Protein AF-A0A7K4FS67-F1 (afdb_monomer_lite)

Secondary structure (DSSP, 8-state):
--HHHHHHHHHHHHHHHHHHHHHHHHHHHHHHHHHHTHHHHHHHHHHH--SEEEEEEEEEEEETTEEEEEEEEEEEEPPTTS-HHHHHHHHHHHHHHHHHHHHHHHTTSTTGGG-

Sequence (115 aa):
MDLQQFLRYIELRMDAIASTYFGLVLNRAKVNYINDNWSSLVRSLEKSKEISIEVEIDLNFFTPDGEVKGKYTTEIAIKENLPPEEGLSDYVARLEKLIELHKKFLRRTQYSKFI

Structure (mmCIF, N/CA/C/O backbone):
data_AF-A0A7K4FS67-F1
#
_entry.id   AF-A0A7K4FS67-F1
#
loop_
_atom_site.group_PDB
_atom_site.id
_atom_site.type_symbol
_atom_site.label_atom_id
_atom_site.label_alt_id
_atom_site.label_comp_id
_atom_site.label_asym_id
_atom_site.label_entity_id
_atom_site.label_seq_id
_atom_site.pdbx_PDB_ins_code
_atom_site.Cartn_x
_atom_site.Cartn_y
_atom_site.Cartn_z
_atom_site.occupancy
_atom_site.B_iso_or_equiv
_atom_site.auth_seq_id
_atom_site.auth_comp_id
_atom_site.auth_asym_id
_atom_site.auth_atom_id
_atom_site.pdbx_PDB_model_num
ATOM 1 N N . MET A 1 1 ? 20.509 -24.859 -21.057 1.00 51.34 1 MET A N 1
ATOM 2 C CA . MET A 1 1 ? 19.177 -24.225 -21.055 1.00 51.34 1 MET A CA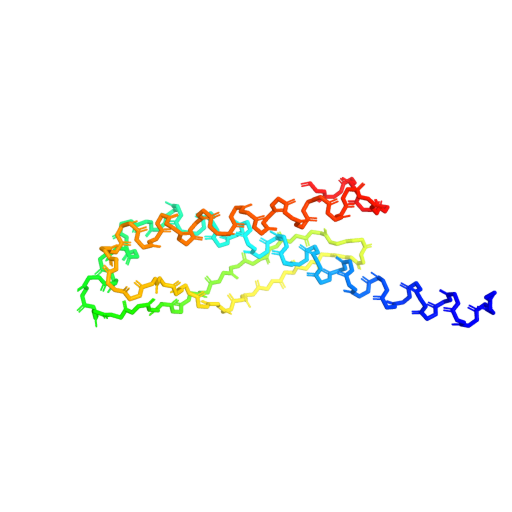 1
ATOM 3 C C . MET A 1 1 ? 18.898 -23.812 -22.483 1.00 51.34 1 MET A C 1
ATOM 5 O O . MET A 1 1 ? 19.729 -23.119 -23.055 1.00 51.34 1 MET A O 1
ATOM 9 N N . ASP A 1 2 ? 17.823 -24.331 -23.067 1.00 51.88 2 ASP A N 1
ATOM 10 C CA . ASP A 1 2 ? 17.395 -24.002 -24.433 1.00 51.88 2 ASP A CA 1
ATOM 11 C C . ASP A 1 2 ? 16.972 -22.522 -24.524 1.00 51.88 2 ASP A C 1
ATOM 13 O O . ASP A 1 2 ? 16.516 -21.949 -23.534 1.00 51.88 2 ASP A O 1
ATOM 17 N N . LEU A 1 3 ? 17.133 -21.898 -25.693 1.00 39.09 3 LEU A N 1
ATOM 18 C CA . LEU A 1 3 ? 16.766 -20.509 -25.958 1.00 39.09 3 LEU A CA 1
ATOM 19 C C . LEU A 1 3 ? 15.293 -20.252 -25.622 1.00 39.09 3 LEU A C 1
ATOM 21 O O . LEU A 1 3 ? 15.000 -19.234 -25.009 1.00 39.09 3 LEU A O 1
ATOM 25 N N . GLN A 1 4 ? 14.374 -21.180 -25.915 1.00 36.66 4 GLN A N 1
ATOM 26 C CA . GLN A 1 4 ? 12.970 -21.017 -25.516 1.00 36.66 4 GLN A CA 1
ATOM 27 C C . GLN A 1 4 ? 12.770 -21.094 -24.001 1.00 36.66 4 GLN A C 1
ATOM 29 O O . GLN A 1 4 ? 11.951 -20.357 -23.461 1.00 36.66 4 GLN A O 1
ATOM 34 N N . GLN A 1 5 ? 13.528 -21.934 -23.290 1.00 40.19 5 GLN A N 1
ATOM 35 C CA . GLN A 1 5 ? 13.489 -21.989 -21.824 1.00 40.19 5 GLN A CA 1
ATOM 36 C C . GLN A 1 5 ? 14.110 -20.742 -21.190 1.00 40.19 5 GLN A C 1
ATOM 38 O O . GLN A 1 5 ? 13.599 -20.259 -20.187 1.00 40.19 5 GLN A O 1
ATOM 43 N N . PHE A 1 6 ? 15.176 -20.198 -21.782 1.00 38.53 6 PHE A N 1
ATOM 44 C CA . PHE A 1 6 ? 15.787 -18.939 -21.366 1.00 38.53 6 PHE A CA 1
ATOM 45 C C . PHE A 1 6 ? 14.859 -17.753 -21.623 1.00 38.53 6 PHE A C 1
ATOM 47 O O . PHE A 1 6 ? 14.681 -16.931 -20.732 1.00 38.53 6 PHE A O 1
ATOM 54 N N . LEU A 1 7 ? 14.223 -17.697 -22.796 1.00 37.53 7 LEU A N 1
ATOM 55 C CA . LEU A 1 7 ? 13.249 -16.666 -23.144 1.00 37.53 7 LEU A CA 1
ATOM 56 C C . LEU A 1 7 ? 12.007 -16.756 -22.254 1.00 37.53 7 LEU A C 1
ATOM 58 O O . LEU A 1 7 ? 11.652 -15.744 -21.674 1.00 37.53 7 LEU A O 1
ATOM 62 N N . ARG A 1 8 ? 11.437 -17.946 -22.001 1.00 41.31 8 ARG A N 1
ATOM 63 C CA . ARG A 1 8 ? 10.361 -18.126 -21.001 1.00 41.31 8 ARG A CA 1
ATOM 64 C C . ARG A 1 8 ? 10.791 -17.731 -19.595 1.00 41.31 8 ARG A C 1
ATOM 66 O O . ARG A 1 8 ? 10.015 -17.149 -18.849 1.00 41.31 8 ARG A O 1
ATOM 73 N N . TYR A 1 9 ? 12.018 -18.066 -19.208 1.00 42.38 9 TYR A N 1
ATOM 74 C CA . TYR A 1 9 ? 12.573 -17.697 -17.909 1.00 42.38 9 TYR A CA 1
ATOM 75 C C . TYR A 1 9 ? 12.821 -16.185 -17.789 1.00 42.38 9 TYR A C 1
ATOM 77 O O . TYR A 1 9 ? 12.736 -15.640 -16.691 1.00 42.38 9 TYR A O 1
ATOM 85 N N . ILE A 1 10 ? 13.102 -15.497 -18.899 1.00 41.25 10 ILE A N 1
ATOM 86 C CA . ILE A 1 10 ? 13.154 -14.034 -18.973 1.00 41.25 10 ILE A CA 1
ATOM 87 C C . ILE A 1 10 ? 11.744 -13.441 -18.951 1.00 41.25 10 ILE A C 1
ATOM 89 O O . ILE A 1 10 ? 11.517 -12.532 -18.170 1.00 41.25 10 ILE A O 1
ATOM 93 N N . GLU A 1 11 ? 10.798 -13.964 -19.727 1.00 44.88 11 GLU A N 1
ATOM 94 C CA . GLU A 1 11 ? 9.410 -13.488 -19.837 1.00 44.88 11 GLU A CA 1
ATOM 95 C C . GLU A 1 11 ? 8.682 -13.583 -18.484 1.00 44.88 11 GLU A C 1
ATOM 97 O O . GLU A 1 11 ? 8.189 -12.582 -17.969 1.00 44.88 11 GLU A O 1
ATOM 102 N N . LEU A 1 12 ? 8.802 -14.728 -17.799 1.00 49.72 12 LEU A N 1
ATOM 103 C C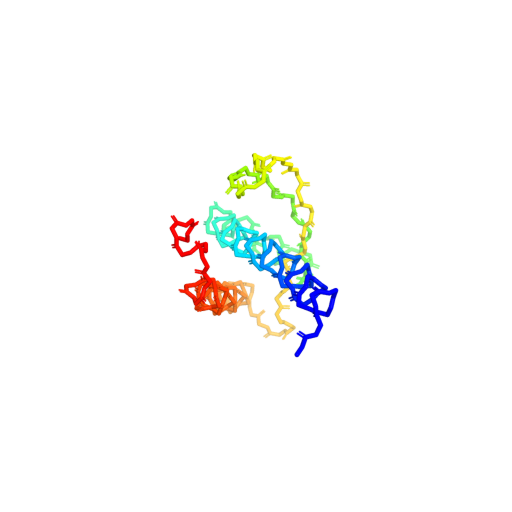A . LEU A 1 12 ? 8.322 -14.917 -16.422 1.00 49.72 12 LEU A CA 1
ATOM 104 C C . LEU A 1 12 ? 9.010 -13.983 -15.411 1.00 49.72 12 LEU A C 1
ATOM 106 O O . LEU A 1 12 ? 8.436 -13.663 -14.370 1.00 49.72 12 LEU A O 1
ATOM 110 N N . ARG A 1 13 ? 10.249 -13.547 -15.683 1.00 56.53 13 ARG A N 1
ATOM 111 C CA . ARG A 1 13 ? 10.948 -12.564 -14.846 1.00 56.53 13 ARG A CA 1
ATOM 112 C C . ARG A 1 13 ? 10.571 -11.128 -15.179 1.00 56.53 13 ARG A C 1
ATOM 114 O O . ARG A 1 13 ? 10.533 -10.330 -14.252 1.00 56.53 13 ARG A O 1
ATOM 121 N N . MET A 1 14 ? 10.286 -10.790 -16.433 1.00 54.28 14 MET A N 1
ATOM 122 C CA . MET A 1 14 ? 9.842 -9.452 -16.822 1.00 54.28 14 MET A CA 1
ATOM 123 C C . MET A 1 14 ? 8.477 -9.142 -16.210 1.00 54.28 14 MET A C 1
ATOM 125 O O . MET A 1 14 ? 8.355 -8.113 -15.550 1.00 54.28 14 MET A O 1
ATOM 129 N N . ASP A 1 15 ? 7.525 -10.076 -16.266 1.00 59.69 15 ASP A N 1
ATOM 130 C CA . ASP A 1 15 ? 6.220 -9.917 -15.609 1.00 59.69 15 ASP A CA 1
ATOM 131 C C . ASP A 1 15 ? 6.360 -9.799 -14.087 1.00 59.69 15 ASP A C 1
ATOM 133 O O . ASP A 1 15 ? 5.737 -8.942 -13.457 1.00 59.69 15 ASP A O 1
ATOM 137 N N . ALA A 1 16 ? 7.237 -10.605 -13.477 1.00 67.06 16 ALA A N 1
ATOM 138 C CA . ALA A 1 16 ? 7.524 -10.518 -12.046 1.00 67.06 16 ALA A CA 1
ATOM 139 C C . ALA A 1 16 ? 8.180 -9.182 -11.664 1.00 67.06 16 ALA A C 1
ATOM 141 O O . ALA A 1 16 ? 7.910 -8.642 -10.590 1.00 67.06 16 ALA A O 1
ATOM 142 N N . ILE A 1 17 ? 9.027 -8.624 -12.528 1.00 68.56 17 ILE A N 1
ATOM 143 C CA . ILE A 1 17 ? 9.684 -7.336 -12.315 1.00 68.56 17 ILE A CA 1
ATOM 144 C C . ILE A 1 17 ? 8.699 -6.179 -12.482 1.00 68.56 17 ILE A C 1
ATOM 146 O O . ILE A 1 17 ? 8.652 -5.320 -11.603 1.00 68.56 17 ILE A O 1
ATOM 150 N N . ALA A 1 18 ? 7.898 -6.168 -13.549 1.00 67.50 18 ALA A N 1
ATOM 151 C CA . ALA A 1 18 ? 6.868 -5.160 -13.780 1.00 67.50 18 ALA A CA 1
ATOM 152 C C . ALA A 1 18 ? 5.837 -5.170 -12.643 1.00 67.50 18 ALA A C 1
ATOM 154 O O . ALA A 1 18 ? 5.543 -4.125 -12.066 1.00 67.50 18 ALA A O 1
ATOM 155 N N . SER A 1 19 ? 5.399 -6.359 -12.217 1.00 71.25 19 SER A N 1
ATOM 156 C CA . SER A 1 19 ? 4.522 -6.539 -11.052 1.00 71.25 19 SER A CA 1
ATOM 157 C C . SER A 1 19 ? 5.175 -6.055 -9.755 1.00 71.25 19 SER A C 1
ATOM 159 O O . SER A 1 19 ? 4.525 -5.430 -8.919 1.00 71.25 19 SER A O 1
ATOM 161 N N . THR A 1 20 ? 6.479 -6.294 -9.580 1.00 78.31 20 THR A N 1
ATOM 162 C CA . THR A 1 20 ? 7.225 -5.810 -8.409 1.00 78.31 20 THR A CA 1
ATOM 163 C C . THR A 1 20 ? 7.363 -4.289 -8.411 1.00 78.31 20 THR A C 1
ATOM 165 O O . THR A 1 20 ? 7.254 -3.661 -7.359 1.00 78.31 20 THR A O 1
ATOM 168 N N . TYR A 1 21 ? 7.597 -3.685 -9.574 1.00 81.31 21 TYR A N 1
ATOM 169 C CA . TYR A 1 21 ? 7.691 -2.237 -9.720 1.00 81.31 21 TYR A CA 1
ATOM 170 C C . TYR A 1 21 ? 6.336 -1.562 -9.505 1.00 81.31 21 TYR A C 1
ATOM 172 O O . TYR A 1 21 ? 6.243 -0.606 -8.738 1.00 81.31 21 TYR A O 1
ATOM 180 N N . PHE A 1 22 ? 5.271 -2.125 -10.075 1.00 81.75 22 PHE A N 1
ATOM 181 C CA . PHE A 1 22 ? 3.900 -1.716 -9.796 1.00 81.75 22 PHE A CA 1
ATOM 182 C C . PHE A 1 22 ? 3.593 -1.789 -8.293 1.00 81.75 22 PHE A C 1
ATOM 184 O O . PHE A 1 22 ? 3.139 -0.810 -7.706 1.00 81.75 22 PHE A O 1
ATOM 191 N N . GLY A 1 23 ? 3.928 -2.909 -7.641 1.00 82.31 23 GLY A N 1
ATOM 192 C CA . GLY A 1 23 ? 3.778 -3.077 -6.194 1.00 82.31 23 GLY A CA 1
ATOM 193 C C . GLY A 1 23 ? 4.561 -2.038 -5.385 1.00 82.31 23 GLY A C 1
ATOM 194 O O . GLY A 1 23 ? 4.034 -1.480 -4.424 1.00 82.31 23 GLY A O 1
ATOM 195 N N . LEU A 1 24 ? 5.792 -1.709 -5.793 1.00 88.06 24 LEU A N 1
ATOM 196 C CA . LEU A 1 24 ? 6.584 -0.639 -5.180 1.00 88.06 24 LEU A CA 1
ATOM 197 C C . LEU A 1 24 ? 5.871 0.715 -5.267 1.00 88.06 24 LEU A C 1
ATOM 199 O O . LEU A 1 24 ? 5.763 1.412 -4.255 1.00 88.06 24 LEU A O 1
ATOM 203 N N . VAL A 1 25 ? 5.415 1.096 -6.461 1.00 88.62 25 VAL A N 1
ATOM 204 C CA . VAL A 1 25 ? 4.784 2.400 -6.692 1.00 88.62 25 VAL A CA 1
ATOM 205 C C . VAL A 1 25 ? 3.440 2.491 -5.974 1.00 88.62 25 VAL A C 1
ATOM 207 O O . VAL A 1 25 ? 3.199 3.474 -5.277 1.00 88.62 25 VAL A O 1
ATOM 210 N N . LEU A 1 26 ? 2.614 1.445 -6.045 1.00 88.50 26 LEU A N 1
ATOM 211 C CA . LEU A 1 26 ? 1.342 1.381 -5.330 1.00 88.50 26 LEU A CA 1
ATOM 212 C C . LEU A 1 26 ? 1.545 1.500 -3.814 1.00 88.50 26 LEU A C 1
ATOM 214 O O . LEU A 1 26 ? 0.852 2.274 -3.162 1.00 88.50 26 LEU A O 1
ATOM 218 N N . ASN A 1 27 ? 2.515 0.782 -3.240 1.00 90.62 27 ASN A N 1
ATOM 219 C CA . ASN A 1 27 ? 2.774 0.854 -1.802 1.00 90.62 27 ASN A CA 1
ATOM 220 C C . ASN A 1 27 ? 3.315 2.229 -1.377 1.00 90.62 27 ASN A C 1
ATOM 222 O O . ASN A 1 27 ? 2.903 2.738 -0.338 1.00 90.62 27 ASN A O 1
ATOM 226 N N . ARG A 1 28 ? 4.177 2.870 -2.184 1.00 92.69 28 ARG A N 1
ATOM 227 C CA . ARG A 1 28 ? 4.605 4.265 -1.953 1.00 92.69 28 ARG A CA 1
ATOM 228 C C . ARG A 1 28 ? 3.413 5.222 -1.972 1.00 92.69 28 ARG A C 1
ATOM 230 O O . ARG A 1 28 ? 3.281 6.050 -1.077 1.00 92.69 28 ARG A O 1
ATOM 237 N N . ALA A 1 29 ? 2.536 5.079 -2.960 1.00 91.62 29 ALA A N 1
ATOM 238 C CA . ALA A 1 29 ? 1.351 5.914 -3.086 1.00 91.62 29 ALA A CA 1
ATOM 239 C C . ALA A 1 29 ? 0.377 5.711 -1.914 1.00 91.62 29 ALA A C 1
ATOM 241 O O . ALA A 1 29 ? -0.139 6.691 -1.391 1.00 91.62 29 ALA A O 1
ATOM 242 N N . LYS A 1 30 ? 0.202 4.473 -1.427 1.00 91.88 30 LYS A N 1
ATOM 243 C CA . LYS A 1 30 ? -0.558 4.184 -0.198 1.00 91.88 30 LYS A CA 1
ATOM 244 C C . LYS A 1 30 ? 0.014 4.902 1.020 1.00 91.88 30 LYS A C 1
ATOM 246 O O . LYS A 1 30 ? -0.745 5.515 1.759 1.00 91.88 30 LYS A O 1
ATOM 251 N N . VAL A 1 31 ? 1.331 4.831 1.232 1.00 94.56 31 VAL A N 1
ATOM 252 C CA . VAL A 1 31 ? 1.985 5.512 2.364 1.00 94.56 31 VAL A CA 1
ATOM 253 C C . VAL A 1 31 ? 1.762 7.020 2.281 1.00 94.56 31 VAL A C 1
ATOM 255 O O . VAL A 1 31 ? 1.324 7.618 3.258 1.00 94.56 31 VAL A O 1
ATOM 258 N N . ASN A 1 32 ? 1.990 7.619 1.110 1.00 94.19 32 ASN A N 1
ATOM 259 C CA . ASN A 1 32 ? 1.765 9.050 0.904 1.00 94.19 32 ASN A CA 1
ATOM 260 C C . ASN A 1 32 ? 0.303 9.424 1.164 1.00 94.19 32 ASN A C 1
ATOM 262 O O . ASN A 1 32 ? 0.037 10.313 1.962 1.00 94.19 32 ASN A O 1
ATOM 266 N N . TYR A 1 33 ? -0.642 8.680 0.582 1.00 93.88 33 TYR A N 1
ATOM 267 C CA . TYR A 1 33 ? -2.069 8.905 0.789 1.00 93.88 33 TYR A CA 1
ATOM 268 C C . TYR A 1 33 ? -2.451 8.848 2.272 1.00 93.88 33 TYR A C 1
ATOM 270 O O . TYR A 1 33 ? -3.190 9.709 2.746 1.00 93.88 33 TYR A O 1
ATOM 278 N N . ILE A 1 34 ? -1.951 7.856 3.017 1.00 94.00 34 ILE A N 1
ATOM 279 C CA . ILE A 1 34 ? -2.228 7.724 4.452 1.00 94.00 34 ILE A CA 1
ATOM 280 C C . ILE A 1 34 ? -1.665 8.911 5.227 1.00 94.00 34 ILE A C 1
ATOM 282 O O . ILE A 1 34 ? -2.365 9.465 6.069 1.00 94.00 34 ILE A O 1
ATOM 286 N N . ASN A 1 35 ? -0.432 9.318 4.931 1.00 94.62 35 ASN A N 1
ATOM 287 C CA . ASN A 1 35 ? 0.206 10.448 5.600 1.00 94.62 35 ASN A CA 1
ATOM 288 C C . ASN A 1 35 ? -0.532 11.765 5.313 1.00 94.62 35 ASN A C 1
ATOM 290 O O . ASN A 1 35 ? -0.773 12.542 6.235 1.00 94.62 35 ASN A O 1
ATOM 294 N N . ASP A 1 36 ? -0.962 11.979 4.068 1.00 95.62 36 ASP A N 1
ATOM 295 C CA . ASP A 1 36 ? -1.682 13.184 3.645 1.00 95.62 36 ASP A CA 1
ATOM 296 C C . ASP A 1 36 ? -3.109 13.244 4.219 1.00 95.62 36 ASP A C 1
ATOM 298 O O . ASP A 1 36 ? -3.648 14.324 4.464 1.00 95.62 36 ASP A O 1
ATOM 302 N N . ASN A 1 37 ? -3.727 12.084 4.468 1.00 94.62 37 ASN A N 1
ATOM 303 C CA . ASN A 1 37 ? -5.120 11.967 4.911 1.00 94.62 37 ASN A CA 1
ATOM 304 C C . ASN A 1 37 ? -5.268 11.424 6.341 1.00 94.62 37 ASN A C 1
ATOM 306 O O . ASN A 1 37 ? -6.366 11.008 6.723 1.00 94.62 37 ASN A O 1
ATOM 310 N N . TRP A 1 38 ? -4.196 11.448 7.141 1.00 94.06 38 TRP A N 1
ATOM 311 C CA . TRP A 1 38 ? -4.102 10.759 8.434 1.00 94.06 38 TRP A CA 1
ATOM 312 C C . TRP A 1 38 ? -5.320 10.995 9.332 1.00 94.06 38 TRP A C 1
ATOM 314 O O . TRP A 1 38 ? -6.064 10.070 9.655 1.00 94.06 38 TRP A O 1
ATOM 324 N N . SER A 1 39 ? -5.594 12.258 9.662 1.00 93.50 39 SER A N 1
ATOM 325 C CA . SER A 1 39 ? -6.694 12.639 10.556 1.00 93.50 39 SER A CA 1
ATOM 326 C C . SER A 1 39 ? -8.077 12.255 10.019 1.00 93.50 39 SER A C 1
ATOM 328 O O . SER A 1 39 ? -8.996 12.008 10.797 1.00 93.50 39 SER A O 1
ATOM 330 N N . SER A 1 40 ? -8.253 12.226 8.695 1.00 92.88 40 SER A N 1
ATOM 331 C CA . SER A 1 40 ? -9.517 11.832 8.062 1.00 92.88 40 SER A CA 1
ATOM 332 C C . SER A 1 40 ? -9.736 10.320 8.158 1.00 92.88 40 SER A C 1
ATOM 334 O O . SER A 1 40 ? -10.832 9.867 8.498 1.00 92.88 40 SER A O 1
ATOM 336 N N . LEU A 1 41 ? -8.676 9.541 7.926 1.00 91.62 41 LEU A N 1
ATOM 337 C CA . LEU A 1 41 ? -8.700 8.083 8.027 1.00 91.62 41 LEU A CA 1
ATOM 338 C C . LEU A 1 41 ? -8.946 7.624 9.465 1.00 91.62 41 LEU A C 1
ATOM 340 O O . LEU A 1 41 ? -9.825 6.795 9.682 1.00 91.62 41 LEU A O 1
ATOM 344 N N . VAL A 1 42 ? -8.258 8.223 10.444 1.00 91.56 42 VAL A N 1
ATOM 345 C CA . VAL A 1 42 ? -8.479 7.954 11.878 1.00 91.56 42 VAL A CA 1
ATOM 346 C C . VAL A 1 42 ? -9.950 8.157 12.239 1.00 91.56 42 VAL A C 1
ATOM 348 O O . VAL A 1 42 ? -10.597 7.234 12.724 1.00 91.56 42 VAL A O 1
ATOM 351 N N . ARG A 1 43 ? -10.522 9.322 11.905 1.00 90.19 43 ARG A N 1
ATOM 352 C CA . ARG A 1 43 ? -11.938 9.623 12.181 1.00 90.19 43 ARG A CA 1
ATOM 353 C C . ARG A 1 43 ? -12.902 8.663 11.491 1.00 90.19 43 ARG A C 1
ATOM 355 O O . ARG A 1 43 ? -13.982 8.407 12.017 1.00 90.19 43 ARG A O 1
ATOM 362 N N . SER A 1 44 ? -12.555 8.195 10.294 1.00 89.50 44 SER A N 1
ATOM 363 C CA . SER A 1 44 ? -13.384 7.251 9.542 1.00 89.50 44 SER A CA 1
ATOM 364 C C . SER A 1 44 ? -13.414 5.895 10.250 1.00 89.50 44 SER A C 1
ATOM 366 O O . SER A 1 44 ? -14.499 5.417 10.570 1.00 89.50 44 SER A O 1
ATOM 368 N N . LEU A 1 45 ? -12.241 5.366 10.617 1.00 88.00 45 LEU A N 1
ATOM 369 C CA . LEU A 1 45 ? -12.088 4.121 11.382 1.00 88.00 45 LEU A CA 1
ATOM 370 C C . LEU A 1 45 ? -12.780 4.194 12.756 1.00 88.00 45 LEU A C 1
ATOM 372 O O . LEU A 1 45 ? -13.449 3.250 13.174 1.00 88.00 45 LEU A O 1
ATOM 376 N N . GLU A 1 46 ? -12.676 5.329 13.455 1.00 86.94 46 GLU A N 1
ATOM 377 C CA . GLU A 1 46 ? -13.345 5.549 14.747 1.00 86.94 46 GLU A CA 1
ATOM 378 C C . GLU A 1 46 ? -14.875 5.527 14.634 1.00 86.94 46 GLU A C 1
ATOM 380 O O . GLU A 1 46 ? -15.558 4.967 15.494 1.00 86.94 46 GLU A O 1
ATOM 385 N N . LYS A 1 47 ? -15.431 6.152 13.586 1.00 84.12 47 LYS A N 1
ATOM 386 C CA . LYS A 1 47 ? -16.884 6.289 13.411 1.00 84.12 47 LYS A CA 1
ATOM 387 C C . LYS A 1 47 ? -17.556 4.991 13.008 1.00 84.12 47 LYS A C 1
ATOM 389 O O . LYS A 1 47 ? -18.635 4.695 13.519 1.00 84.12 47 LYS A O 1
ATOM 394 N N . SER A 1 48 ? -16.967 4.257 12.071 1.00 73.31 48 SER A N 1
ATOM 395 C CA . SER A 1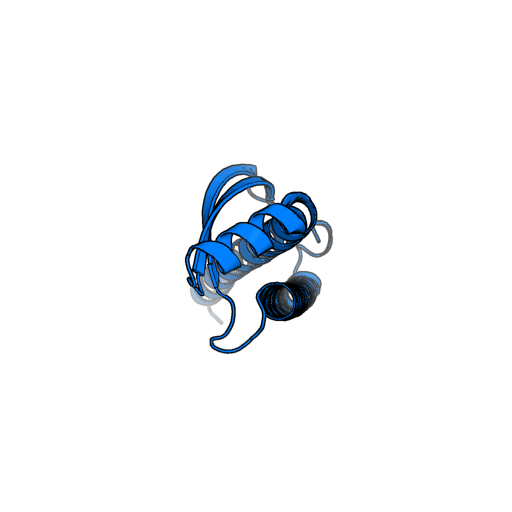 48 ? -17.599 3.056 11.534 1.00 73.31 48 SER A CA 1
ATOM 396 C C . SER A 1 48 ? -17.291 1.806 12.359 1.00 73.31 48 SER A C 1
ATOM 398 O O . SER A 1 48 ? -17.955 0.788 12.174 1.00 73.31 48 SER A O 1
ATOM 400 N N . LYS A 1 49 ? -16.328 1.872 13.300 1.00 69.00 49 LYS A N 1
ATOM 401 C CA . LYS A 1 49 ? -15.713 0.693 13.944 1.00 69.00 49 LYS A CA 1
ATOM 402 C C . LYS A 1 49 ? -15.193 -0.323 12.917 1.00 69.00 49 LYS A C 1
ATOM 404 O O . LYS A 1 49 ? -14.972 -1.483 13.263 1.00 69.00 49 LYS A O 1
ATOM 409 N N . GLU A 1 50 ? -15.039 0.087 11.660 1.00 69.44 50 GLU A N 1
ATOM 410 C CA . GLU A 1 50 ? -14.513 -0.768 10.613 1.00 69.44 50 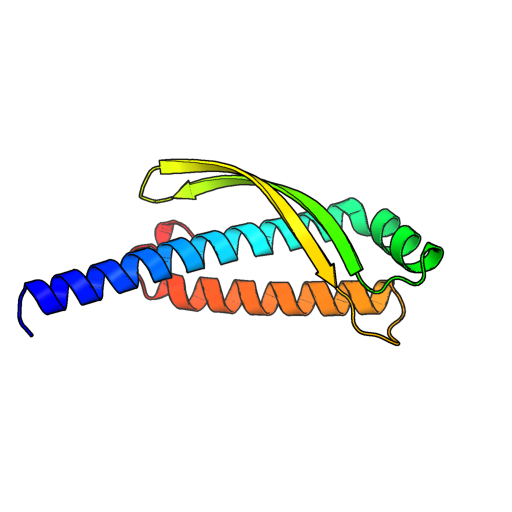GLU A CA 1
ATOM 411 C C . GLU A 1 50 ? -13.004 -0.867 10.774 1.00 69.44 50 GLU A C 1
ATOM 413 O O . GLU A 1 50 ? -12.317 0.066 11.192 1.00 69.44 50 GLU A O 1
ATOM 418 N N . ILE A 1 51 ? -12.490 -2.034 10.416 1.00 82.38 51 ILE A N 1
ATOM 419 C CA . ILE A 1 51 ? -11.057 -2.316 10.383 1.00 82.38 51 ILE A CA 1
ATOM 420 C C . ILE A 1 51 ? -10.480 -2.071 8.988 1.00 82.38 51 ILE A C 1
ATOM 422 O O . ILE A 1 51 ? -9.276 -2.196 8.800 1.00 82.38 51 ILE A O 1
ATOM 426 N N . SER A 1 52 ? -11.328 -1.731 8.017 1.00 83.50 52 SER A N 1
ATOM 427 C CA . SER A 1 52 ? -11.011 -1.641 6.598 1.00 83.50 52 SER A CA 1
ATOM 428 C C . SER A 1 52 ? -11.657 -0.416 5.962 1.00 83.50 52 SER A C 1
ATOM 430 O O . SER A 1 52 ? -12.842 -0.168 6.168 1.00 83.50 52 SER A O 1
ATOM 432 N N . ILE A 1 53 ? -10.896 0.320 5.154 1.00 87.12 53 ILE A N 1
ATOM 433 C CA . ILE A 1 53 ? -11.398 1.436 4.343 1.00 87.12 53 ILE A CA 1
ATOM 434 C C . ILE A 1 53 ? -10.938 1.244 2.902 1.00 87.12 53 ILE A C 1
ATOM 436 O O . ILE A 1 53 ? -9.741 1.100 2.645 1.00 87.12 53 ILE A O 1
ATOM 440 N N . GLU A 1 54 ? -11.871 1.288 1.955 1.00 89.06 54 GLU A N 1
ATOM 441 C CA . GLU A 1 54 ? -11.541 1.377 0.533 1.00 89.06 54 GLU A CA 1
ATOM 442 C C . GLU A 1 54 ? -11.119 2.802 0.166 1.00 89.06 54 GLU A C 1
ATOM 444 O O . GLU A 1 54 ? -11.786 3.781 0.504 1.00 89.06 54 GLU A O 1
ATOM 449 N N . VAL A 1 55 ? -9.999 2.921 -0.542 1.00 87.44 55 VAL A N 1
ATOM 450 C CA . VAL A 1 55 ? -9.464 4.192 -1.025 1.00 87.44 55 VAL A CA 1
ATOM 451 C C . VAL A 1 55 ? -9.117 4.093 -2.500 1.00 87.44 55 VAL A C 1
ATOM 453 O O . VAL A 1 55 ? -8.643 3.064 -2.983 1.00 87.44 55 VAL A O 1
ATOM 456 N N . GLU A 1 56 ? -9.337 5.183 -3.222 1.00 89.75 56 GLU A N 1
ATOM 457 C CA . GLU A 1 56 ? -8.910 5.324 -4.608 1.00 89.75 56 GLU A CA 1
ATOM 458 C C . GLU A 1 56 ? -7.583 6.084 -4.646 1.00 89.75 56 GLU A C 1
ATOM 460 O O . GLU A 1 56 ? -7.456 7.164 -4.072 1.00 89.75 56 GLU A O 1
ATOM 465 N N . ILE A 1 57 ? -6.585 5.500 -5.305 1.00 87.75 57 ILE A N 1
ATOM 466 C CA . ILE A 1 57 ? -5.248 6.071 -5.440 1.00 87.75 57 ILE A CA 1
ATOM 467 C C . ILE A 1 57 ? -4.965 6.325 -6.915 1.00 87.75 57 ILE A C 1
ATOM 469 O O . ILE A 1 57 ? -4.951 5.399 -7.729 1.00 87.75 57 ILE A O 1
ATOM 473 N N . ASP A 1 58 ? -4.685 7.579 -7.248 1.00 84.88 58 ASP A N 1
ATOM 474 C CA . ASP A 1 58 ? -4.159 7.953 -8.554 1.00 84.88 58 ASP A CA 1
ATOM 475 C C . ASP A 1 58 ? -2.681 7.552 -8.649 1.00 84.88 58 ASP A C 1
ATOM 477 O O . ASP A 1 58 ? -1.834 8.027 -7.889 1.00 84.88 58 ASP A O 1
ATOM 481 N N . LEU A 1 59 ? -2.355 6.684 -9.604 1.00 84.19 59 LEU A N 1
ATOM 482 C CA . LEU A 1 59 ? -0.978 6.353 -9.949 1.00 84.19 59 LEU A CA 1
ATOM 483 C C . LEU A 1 59 ? -0.607 7.028 -11.265 1.00 84.19 59 LEU A C 1
ATOM 485 O O . LEU A 1 59 ? -1.341 6.939 -12.249 1.00 84.19 59 LEU A O 1
ATOM 489 N N . ASN A 1 60 ? 0.563 7.661 -11.281 1.00 83.88 60 ASN A N 1
ATOM 490 C CA . ASN A 1 60 ? 1.251 8.056 -12.500 1.00 83.88 60 ASN A CA 1
ATOM 491 C C . ASN A 1 60 ? 2.753 7.790 -12.349 1.00 83.88 60 ASN A C 1
ATOM 493 O O . ASN A 1 60 ? 3.401 8.392 -11.491 1.00 83.88 60 ASN A O 1
ATOM 497 N N . PHE A 1 61 ? 3.297 6.878 -13.151 1.00 78.94 61 PHE A N 1
ATOM 498 C CA . PHE A 1 61 ? 4.717 6.546 -13.127 1.00 78.94 61 PHE A CA 1
ATOM 499 C C . PHE A 1 61 ? 5.196 5.953 -14.452 1.00 78.94 61 PHE A C 1
ATOM 501 O O . PHE A 1 61 ? 4.420 5.410 -15.231 1.00 78.94 61 PHE A O 1
ATOM 508 N N . PHE A 1 62 ? 6.504 6.013 -14.692 1.00 74.06 62 PHE A N 1
ATOM 509 C CA . PHE A 1 62 ? 7.115 5.463 -15.897 1.00 74.06 62 PHE A CA 1
ATOM 510 C C . PHE A 1 62 ? 7.683 4.077 -15.634 1.00 74.06 62 PHE A C 1
ATOM 512 O O . PHE A 1 62 ? 8.521 3.889 -14.754 1.00 74.06 62 PHE A O 1
ATOM 519 N N . THR A 1 63 ? 7.252 3.117 -16.439 1.00 69.31 63 THR A N 1
ATOM 520 C CA . THR A 1 63 ? 7.904 1.821 -16.584 1.00 69.31 63 T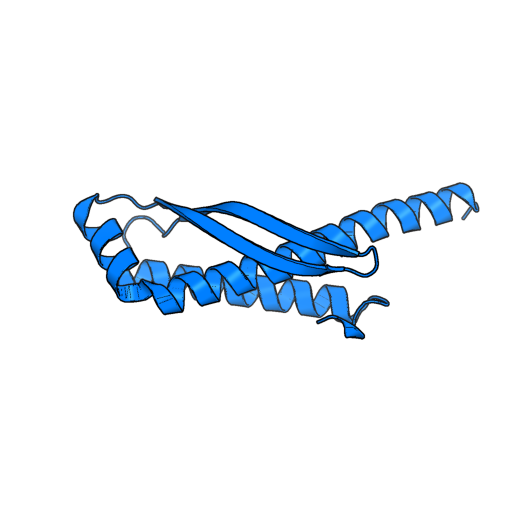HR A CA 1
ATOM 521 C C . THR A 1 63 ? 8.869 1.863 -17.774 1.00 69.31 63 THR A C 1
ATOM 523 O O . THR A 1 63 ? 8.796 2.765 -18.611 1.00 69.31 63 THR A O 1
ATOM 526 N N . PRO A 1 64 ? 9.759 0.872 -17.890 1.00 64.81 64 PRO A N 1
ATOM 527 C CA . PRO A 1 64 ? 10.564 0.651 -19.092 1.00 64.81 64 PRO A CA 1
ATOM 528 C C . PRO A 1 64 ? 9.738 0.510 -20.376 1.00 64.81 64 PRO A C 1
ATOM 530 O O . PRO A 1 64 ? 10.241 0.828 -21.449 1.00 64.81 64 PRO A O 1
ATOM 533 N N . ASP A 1 65 ? 8.489 0.061 -20.246 1.00 68.75 65 ASP A N 1
ATOM 534 C CA . ASP A 1 65 ? 7.572 -0.199 -21.355 1.00 68.75 65 ASP A CA 1
ATOM 535 C C . ASP A 1 65 ? 6.645 1.000 -21.651 1.00 68.75 65 ASP A C 1
ATOM 537 O O . ASP A 1 65 ? 5.918 0.987 -22.642 1.00 68.75 65 ASP A O 1
ATOM 541 N N . GLY A 1 66 ? 6.681 2.058 -20.825 1.00 71.44 66 GLY A N 1
ATOM 542 C CA . GLY A 1 66 ? 5.894 3.283 -21.015 1.00 71.44 66 GLY A CA 1
ATOM 543 C C . GLY A 1 66 ? 5.316 3.892 -19.732 1.00 71.44 66 GLY A C 1
ATOM 544 O O . GLY A 1 66 ? 5.510 3.380 -18.626 1.00 71.44 66 GLY A O 1
ATOM 545 N N . GLU A 1 67 ? 4.603 5.013 -19.881 1.00 80.94 67 GLU A N 1
ATOM 546 C CA . GLU A 1 67 ? 3.856 5.665 -18.794 1.00 80.94 67 GLU A CA 1
ATOM 547 C C . GLU A 1 67 ? 2.652 4.807 -18.384 1.00 80.94 67 GLU A C 1
ATOM 549 O O . GLU A 1 67 ? 1.841 4.401 -19.215 1.00 80.94 67 GLU A O 1
ATOM 554 N N . VAL A 1 68 ? 2.521 4.560 -17.084 1.00 78.31 68 VAL A N 1
ATOM 555 C CA . VAL A 1 68 ? 1.362 3.921 -16.469 1.00 78.31 68 VAL A CA 1
ATOM 556 C C . VAL A 1 68 ? 0.621 4.982 -15.675 1.00 78.31 68 VAL A C 1
ATOM 558 O O . VAL A 1 68 ? 1.127 5.488 -14.672 1.00 78.31 68 VAL A O 1
ATOM 561 N N . LYS A 1 69 ? -0.603 5.287 -16.112 1.00 84.00 69 LYS A N 1
ATOM 562 C CA . LYS A 1 69 ? -1.500 6.229 -15.447 1.00 84.00 69 LYS A CA 1
ATOM 563 C C . LYS A 1 69 ? -2.871 5.604 -15.230 1.00 84.00 69 LYS A C 1
ATOM 565 O O . LYS A 1 69 ? -3.439 5.025 -16.152 1.00 84.00 69 LYS A O 1
ATOM 570 N N . GLY A 1 70 ? -3.419 5.740 -14.028 1.00 84.81 70 GLY A N 1
ATOM 571 C CA . GLY A 1 70 ? -4.758 5.242 -13.728 1.00 84.81 70 GLY A CA 1
ATOM 572 C C . GLY A 1 70 ? -5.160 5.407 -12.271 1.00 84.81 70 GLY A C 1
ATOM 573 O O . GLY A 1 70 ? -4.338 5.738 -11.420 1.00 84.81 70 GLY A O 1
ATOM 574 N N . LYS A 1 71 ? -6.440 5.147 -12.011 1.00 84.56 71 LYS A N 1
ATOM 575 C CA . LYS A 1 71 ? -7.031 5.093 -10.675 1.00 84.56 71 LYS A CA 1
ATOM 576 C C . LYS A 1 71 ? -7.061 3.656 -10.193 1.00 84.56 71 LYS A C 1
ATOM 578 O O . LYS A 1 71 ? -7.502 2.772 -10.925 1.00 84.56 71 LYS A O 1
ATOM 583 N N . TYR A 1 72 ? -6.595 3.440 -8.972 1.00 83.50 72 TYR A N 1
ATOM 584 C CA . TYR A 1 72 ? -6.506 2.122 -8.366 1.00 83.50 72 TYR A CA 1
ATOM 585 C C . TYR A 1 72 ? -7.231 2.121 -7.034 1.00 83.50 72 TYR A C 1
ATOM 587 O O . TYR A 1 72 ? -6.808 2.775 -6.081 1.00 83.50 72 TYR A O 1
ATOM 595 N N . THR A 1 73 ? -8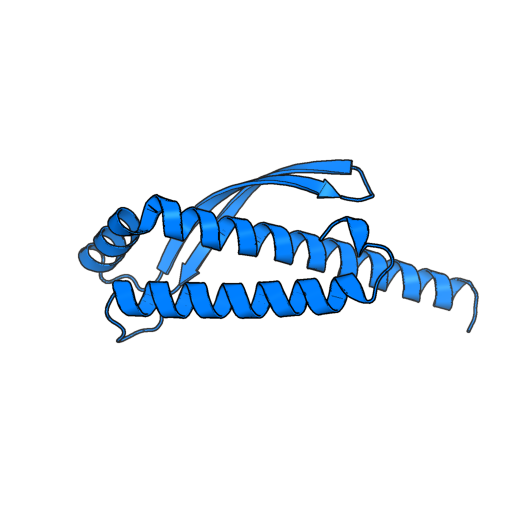.314 1.357 -6.967 1.00 85.38 73 THR A N 1
ATOM 596 C CA . THR A 1 73 ? -9.010 1.092 -5.713 1.00 85.38 73 THR A CA 1
ATOM 597 C C . THR A 1 73 ? -8.216 0.075 -4.908 1.00 85.38 73 THR A C 1
ATOM 599 O O . THR A 1 73 ? -7.818 -0.976 -5.412 1.00 85.38 73 THR A O 1
ATOM 602 N N . THR A 1 74 ? -7.965 0.388 -3.645 1.00 83.94 74 THR A N 1
ATOM 603 C CA . THR A 1 74 ? -7.305 -0.509 -2.709 1.00 83.94 74 THR A CA 1
ATOM 604 C C . THR A 1 74 ? -7.914 -0.378 -1.330 1.00 83.94 74 THR A C 1
ATOM 606 O O . THR A 1 74 ? -8.332 0.691 -0.911 1.00 83.94 74 THR A O 1
ATOM 609 N N . GLU A 1 75 ? -7.864 -1.465 -0.580 1.00 87.62 75 GLU A N 1
ATOM 610 C CA . GLU A 1 75 ? -8.254 -1.482 0.819 1.00 87.62 75 GLU A CA 1
ATOM 611 C C . GLU A 1 75 ? -7.069 -1.103 1.728 1.00 87.62 75 GLU A C 1
ATOM 613 O O . GLU A 1 75 ? -5.914 -1.478 1.473 1.00 87.62 75 GLU A O 1
ATOM 618 N N . ILE A 1 76 ? -7.355 -0.346 2.785 1.00 87.19 76 ILE A N 1
ATOM 619 C CA . ILE A 1 76 ? -6.492 -0.120 3.945 1.00 87.19 76 ILE A CA 1
ATOM 620 C C . ILE A 1 76 ? -7.115 -0.878 5.109 1.00 87.19 76 ILE A C 1
ATOM 622 O O . ILE A 1 76 ? -8.120 -0.434 5.653 1.00 87.19 76 ILE A O 1
ATOM 626 N N . ALA A 1 77 ? -6.505 -2.002 5.484 1.00 86.88 77 ALA A N 1
ATOM 627 C CA . ALA A 1 77 ? -6.973 -2.848 6.576 1.00 86.88 77 ALA A CA 1
ATOM 628 C C . ALA A 1 77 ? -6.011 -2.804 7.776 1.00 86.88 77 ALA A C 1
ATOM 630 O O . ALA A 1 77 ? -4.844 -3.215 7.689 1.00 86.88 77 ALA A O 1
ATOM 631 N N . ILE A 1 78 ? -6.504 -2.310 8.908 1.00 88.81 78 ILE A N 1
ATOM 632 C CA . ILE A 1 78 ? -5.814 -2.321 10.198 1.00 88.81 78 ILE A CA 1
ATOM 633 C C . ILE A 1 78 ? -6.161 -3.595 10.979 1.00 88.81 78 ILE A C 1
ATOM 635 O O . ILE A 1 78 ? -7.115 -4.301 10.664 1.00 88.81 78 ILE A O 1
ATOM 639 N N . LYS A 1 79 ? -5.354 -3.940 11.987 1.00 83.06 79 LYS A N 1
ATOM 640 C CA . LYS A 1 79 ? -5.635 -5.121 12.814 1.00 83.06 79 LYS A CA 1
ATOM 641 C C . LYS A 1 79 ? -6.804 -4.849 13.753 1.00 83.06 79 LYS A C 1
ATOM 643 O O . LYS A 1 79 ? -6.882 -3.778 14.353 1.00 83.06 79 LYS A O 1
ATOM 648 N N . GLU A 1 80 ? -7.631 -5.870 13.951 1.00 70.19 80 GLU A N 1
ATOM 649 C CA . GLU A 1 80 ? -8.628 -5.886 15.017 1.00 70.19 80 GLU A CA 1
ATOM 650 C C . GLU A 1 80 ? -7.953 -5.653 16.376 1.00 70.19 80 GLU A C 1
ATOM 652 O O . GLU A 1 80 ? -6.900 -6.228 16.669 1.00 70.19 80 GLU A O 1
ATOM 657 N N . ASN A 1 81 ? -8.589 -4.833 17.216 1.00 79.81 81 ASN A N 1
ATOM 658 C CA . ASN A 1 81 ? -8.170 -4.489 18.583 1.00 79.81 81 ASN A CA 1
ATOM 659 C C . ASN A 1 81 ? -7.013 -3.485 18.728 1.00 79.81 81 ASN A C 1
ATOM 661 O O . ASN A 1 81 ? -6.587 -3.240 19.856 1.00 79.81 81 ASN A O 1
ATOM 665 N N . LEU A 1 82 ? -6.525 -2.874 17.644 1.00 85.06 82 LEU A N 1
ATOM 666 C CA . LEU A 1 82 ? -5.654 -1.699 17.753 1.00 85.06 82 LEU A CA 1
ATOM 667 C C . LEU A 1 82 ? -6.478 -0.405 17.705 1.00 85.06 82 LEU A C 1
ATOM 669 O O . LEU A 1 82 ? -7.416 -0.319 16.907 1.00 85.06 82 LEU A O 1
ATOM 673 N N . PRO A 1 83 ? -6.124 0.621 18.502 1.00 90.31 83 PRO A N 1
ATOM 674 C CA . PRO A 1 83 ? -6.626 1.972 18.286 1.00 90.31 83 PRO A CA 1
ATOM 675 C C . PRO A 1 83 ? -6.372 2.413 16.835 1.00 90.31 83 PRO A C 1
ATOM 677 O O . PRO A 1 83 ? -5.320 2.075 16.290 1.00 90.31 83 PRO A O 1
ATOM 680 N N . PRO A 1 84 ? -7.270 3.184 16.199 1.00 90.56 84 PRO A N 1
ATOM 681 C CA . PRO A 1 84 ? -7.129 3.566 14.792 1.00 90.56 84 PRO A CA 1
ATOM 682 C C . PRO A 1 84 ? -5.783 4.198 14.417 1.00 90.56 84 PRO A C 1
ATOM 684 O O . PRO A 1 84 ? -5.216 3.848 13.384 1.00 90.56 84 PRO A O 1
ATOM 687 N N . GLU A 1 85 ? -5.231 5.070 15.266 1.00 92.25 85 GLU A N 1
ATOM 688 C CA . GLU A 1 85 ? -3.911 5.678 15.041 1.00 92.25 85 GLU A CA 1
ATOM 689 C C . GLU A 1 85 ? -2.775 4.646 15.071 1.00 92.25 85 GLU A C 1
ATOM 691 O O . GLU A 1 85 ? -1.935 4.610 14.170 1.00 92.25 85 GLU A O 1
ATOM 696 N N . GLU A 1 86 ? -2.766 3.766 16.075 1.00 92.50 86 GLU A N 1
ATOM 697 C CA . GLU A 1 86 ? -1.775 2.691 16.192 1.00 92.50 86 GLU A CA 1
ATOM 698 C C . GLU A 1 86 ? -1.919 1.675 15.053 1.00 92.50 86 GLU A C 1
ATOM 700 O O . GLU A 1 86 ? -0.926 1.221 14.486 1.00 92.50 86 GLU A O 1
ATOM 705 N N . GLY A 1 87 ? -3.158 1.357 14.672 1.00 92.00 87 GLY A N 1
ATOM 706 C CA . GLY A 1 87 ? -3.481 0.471 13.563 1.00 92.00 87 GLY A CA 1
ATOM 707 C C . GLY A 1 87 ? -2.994 1.014 12.221 1.00 92.00 87 GLY A C 1
ATOM 708 O O . GLY A 1 87 ? -2.387 0.269 11.447 1.00 92.00 87 GLY A O 1
ATOM 709 N N . LEU A 1 88 ? -3.206 2.309 11.957 1.00 92.56 88 LEU A N 1
ATOM 710 C CA . LEU A 1 88 ? -2.686 2.981 10.764 1.00 92.56 88 LEU A CA 1
ATOM 711 C C . LEU A 1 88 ? -1.158 3.051 10.779 1.00 92.56 88 LEU A C 1
ATOM 713 O O . LEU A 1 88 ? -0.536 2.781 9.753 1.00 92.56 88 LEU A O 1
ATOM 717 N N . SER A 1 89 ? -0.541 3.332 11.929 1.00 94.56 89 SER A N 1
ATOM 718 C CA . SER A 1 89 ? 0.922 3.356 12.064 1.00 94.56 89 SER A CA 1
ATOM 719 C C . SER A 1 89 ? 1.539 1.981 11.775 1.00 94.56 89 SER A C 1
ATOM 721 O O . SER A 1 89 ? 2.465 1.861 10.971 1.00 94.56 89 SER A O 1
ATOM 723 N N . ASP A 1 90 ? 0.968 0.914 12.342 1.00 93.44 90 ASP A N 1
ATOM 724 C CA . ASP A 1 90 ? 1.369 -0.474 12.081 1.00 93.44 90 ASP A CA 1
ATOM 725 C C . ASP A 1 90 ? 1.151 -0.858 10.605 1.00 93.44 90 ASP A C 1
ATOM 727 O O . ASP A 1 90 ? 1.974 -1.562 10.011 1.00 93.44 90 ASP A O 1
ATOM 731 N N . TYR A 1 91 ? 0.075 -0.377 9.973 1.00 92.31 91 TYR A N 1
ATOM 732 C CA . TYR A 1 91 ? -0.162 -0.579 8.542 1.00 92.31 91 TYR A CA 1
ATOM 733 C C . TYR A 1 91 ? 0.897 0.119 7.677 1.00 92.31 91 TYR A C 1
ATOM 735 O O . TYR A 1 91 ? 1.475 -0.522 6.795 1.00 92.31 91 TYR A O 1
ATOM 743 N N . VAL A 1 92 ? 1.222 1.385 7.961 1.00 94.88 92 VAL A N 1
ATOM 744 C CA . VAL A 1 92 ? 2.294 2.126 7.272 1.00 94.88 92 VAL A CA 1
ATOM 745 C C . VAL A 1 92 ? 3.633 1.407 7.433 1.00 94.88 92 VAL A C 1
ATOM 747 O O . VAL A 1 92 ? 4.300 1.136 6.437 1.00 94.88 92 VAL A O 1
ATOM 750 N N . ALA A 1 93 ? 3.984 0.971 8.645 1.00 93.69 93 ALA A N 1
ATOM 751 C CA . ALA A 1 93 ? 5.222 0.233 8.889 1.00 93.69 93 ALA A CA 1
ATOM 752 C C . ALA A 1 93 ? 5.299 -1.090 8.097 1.00 93.69 93 ALA A C 1
ATOM 754 O O . ALA A 1 93 ? 6.378 -1.501 7.654 1.00 93.69 93 ALA A O 1
ATOM 755 N N . ARG A 1 94 ? 4.169 -1.785 7.883 1.00 91.69 94 ARG A N 1
ATOM 756 C CA . ARG A 1 94 ? 4.116 -2.960 6.991 1.00 91.69 94 ARG A CA 1
ATOM 757 C C . ARG A 1 94 ? 4.357 -2.580 5.533 1.00 91.69 94 ARG A C 1
ATOM 759 O O . ARG A 1 94 ? 5.121 -3.272 4.857 1.00 91.69 94 ARG A O 1
ATOM 766 N N . LEU A 1 95 ? 3.734 -1.504 5.056 1.00 92.31 95 LEU A N 1
ATOM 767 C CA . LEU A 1 95 ? 3.938 -1.015 3.692 1.00 92.31 95 LEU A CA 1
ATOM 768 C C . LEU A 1 95 ? 5.393 -0.608 3.455 1.00 92.31 95 LEU A C 1
ATOM 770 O O . LEU A 1 95 ? 5.966 -0.989 2.440 1.00 92.31 95 LEU A O 1
ATOM 774 N N . GLU A 1 96 ? 6.025 0.084 4.400 1.00 92.81 96 GLU A N 1
ATOM 775 C CA . GLU A 1 96 ? 7.439 0.462 4.312 1.00 92.81 96 GLU A CA 1
ATOM 776 C C . GLU A 1 96 ? 8.362 -0.760 4.225 1.00 92.81 96 GLU A C 1
ATOM 778 O O . GLU A 1 96 ? 9.279 -0.793 3.400 1.00 92.81 96 GLU A O 1
ATOM 783 N N . LYS A 1 97 ? 8.081 -1.823 4.991 1.00 90.75 97 LYS A N 1
ATOM 784 C CA . LYS A 1 97 ? 8.806 -3.098 4.863 1.00 90.75 97 LYS A CA 1
ATOM 785 C C . LYS A 1 97 ? 8.636 -3.716 3.472 1.00 90.75 97 LYS A C 1
ATOM 787 O O . LYS A 1 97 ? 9.618 -4.188 2.899 1.00 90.75 97 LYS A O 1
ATOM 792 N N . LEU A 1 98 ? 7.423 -3.706 2.913 1.00 87.00 98 LEU A N 1
ATOM 793 C CA . LEU A 1 98 ? 7.166 -4.192 1.551 1.00 87.00 98 LEU A CA 1
ATOM 794 C C . LEU A 1 98 ? 7.894 -3.346 0.500 1.00 87.00 98 LEU A C 1
ATOM 796 O O . LEU A 1 98 ? 8.512 -3.899 -0.408 1.00 87.00 98 LEU A O 1
ATOM 800 N N . ILE A 1 99 ? 7.889 -2.021 0.653 1.00 89.94 99 ILE A N 1
ATOM 801 C CA . ILE A 1 99 ? 8.638 -1.086 -0.193 1.00 89.94 99 ILE A CA 1
ATOM 802 C C . ILE A 1 99 ? 10.123 -1.455 -0.195 1.00 89.94 99 ILE A C 1
ATOM 804 O O . ILE A 1 99 ? 10.708 -1.610 -1.267 1.00 89.94 99 ILE A O 1
ATOM 808 N N . GLU A 1 100 ? 10.739 -1.658 0.970 1.00 88.31 100 GLU A N 1
ATOM 809 C CA . GLU A 1 100 ? 12.153 -2.039 1.053 1.00 88.31 100 GLU A CA 1
ATOM 810 C C . GLU A 1 100 ? 12.436 -3.413 0.426 1.00 88.31 100 GLU A C 1
ATOM 812 O O . GLU A 1 100 ? 13.453 -3.584 -0.254 1.00 88.31 100 GLU A O 1
ATOM 817 N N . LEU A 1 101 ? 11.526 -4.383 0.569 1.00 85.12 101 LEU A N 1
ATOM 818 C CA . LEU A 1 101 ? 11.637 -5.680 -0.107 1.00 85.12 101 LEU A CA 1
ATOM 819 C C . LEU A 1 101 ? 11.583 -5.533 -1.633 1.00 85.12 101 LEU A C 1
ATOM 821 O O . LEU A 1 101 ? 12.447 -6.082 -2.326 1.00 85.12 101 LEU A O 1
ATOM 825 N N . HIS A 1 102 ? 10.632 -4.756 -2.159 1.00 83.75 102 HIS A N 1
ATOM 826 C CA . HIS A 1 102 ? 10.534 -4.480 -3.592 1.00 83.75 102 HIS A CA 1
ATOM 827 C C . HIS A 1 102 ? 11.783 -3.754 -4.106 1.00 83.75 102 HIS A C 1
ATOM 829 O O . HIS A 1 102 ? 12.375 -4.188 -5.095 1.00 83.75 102 HIS A O 1
ATOM 835 N N . LYS A 1 103 ? 12.261 -2.716 -3.403 1.00 85.81 103 LYS A N 1
ATOM 836 C CA . LYS A 1 103 ? 13.516 -2.022 -3.742 1.00 85.81 103 LYS A CA 1
ATOM 837 C C . LYS A 1 103 ? 14.697 -2.989 -3.773 1.00 85.81 103 LYS A C 1
ATOM 839 O O . LYS A 1 103 ? 15.489 -2.964 -4.712 1.00 85.81 103 LYS A O 1
ATOM 844 N N . LYS A 1 104 ? 14.835 -3.859 -2.767 1.00 84.69 104 LYS A N 1
ATOM 845 C CA . LYS A 1 104 ? 15.931 -4.838 -2.685 1.00 84.69 104 LYS A CA 1
ATOM 846 C C . LYS A 1 104 ? 15.898 -5.832 -3.844 1.00 84.69 104 LYS A C 1
ATOM 848 O O . LYS A 1 104 ? 16.962 -6.166 -4.366 1.00 84.69 104 LYS A O 1
ATOM 853 N N . PHE A 1 105 ? 14.713 -6.293 -4.242 1.00 82.88 105 PHE A N 1
ATOM 854 C CA . PHE A 1 105 ? 14.549 -7.139 -5.422 1.00 82.88 105 PHE A CA 1
ATOM 855 C C . PHE A 1 105 ? 14.947 -6.386 -6.692 1.00 82.88 105 PHE A C 1
ATOM 857 O O . PHE A 1 105 ? 15.847 -6.825 -7.403 1.00 82.88 105 PHE A O 1
ATOM 864 N N . LEU A 1 106 ? 14.357 -5.213 -6.932 1.00 80.62 106 LEU A N 1
ATOM 865 C CA . LEU A 1 106 ? 14.569 -4.434 -8.151 1.00 80.62 106 LEU A CA 1
ATOM 866 C C . LEU A 1 106 ? 16.026 -3.968 -8.303 1.00 80.62 106 LEU A C 1
ATOM 868 O O . LEU A 1 106 ? 16.546 -3.968 -9.416 1.00 80.62 106 LEU A O 1
ATOM 872 N N . ARG A 1 107 ? 16.732 -3.654 -7.204 1.00 83.25 107 ARG A N 1
ATOM 873 C CA . ARG A 1 107 ? 18.170 -3.304 -7.219 1.00 83.25 107 ARG A CA 1
ATOM 874 C C . ARG A 1 107 ? 19.054 -4.417 -7.782 1.00 83.25 107 ARG A C 1
ATOM 876 O O . ARG A 1 107 ? 20.145 -4.134 -8.262 1.00 83.25 107 ARG A O 1
ATOM 883 N N . ARG A 1 108 ? 18.603 -5.673 -7.712 1.00 80.44 108 ARG A N 1
ATOM 884 C CA . ARG A 1 108 ? 19.299 -6.847 -8.267 1.00 80.44 108 ARG A CA 1
ATOM 885 C C . ARG A 1 108 ? 18.944 -7.105 -9.732 1.00 80.44 108 ARG A C 1
ATOM 887 O O . ARG A 1 108 ? 19.386 -8.100 -10.297 1.00 80.44 108 ARG A O 1
ATOM 894 N N . THR A 1 109 ? 18.137 -6.238 -10.333 1.00 73.62 109 THR A N 1
ATOM 895 C CA . THR A 1 109 ? 17.704 -6.322 -11.728 1.00 73.62 109 THR A CA 1
ATOM 896 C C . THR A 1 109 ? 18.244 -5.139 -12.527 1.00 73.62 109 THR A C 1
ATOM 898 O O . THR A 1 109 ? 18.745 -4.164 -11.967 1.00 73.62 109 THR A O 1
ATOM 901 N N . GLN A 1 110 ? 18.101 -5.196 -13.850 1.00 66.88 110 GLN A N 1
ATOM 902 C CA . GLN A 1 110 ? 18.473 -4.107 -14.761 1.00 66.88 110 GLN A CA 1
ATOM 903 C C . GLN A 1 110 ? 17.684 -2.798 -14.542 1.00 66.88 110 GLN A C 1
ATOM 905 O O . GLN A 1 110 ? 18.048 -1.761 -15.091 1.00 66.88 110 GLN A O 1
ATOM 910 N N . TYR A 1 111 ? 16.644 -2.821 -13.702 1.00 64.12 111 TYR A N 1
ATOM 911 C CA . TYR A 1 111 ? 15.757 -1.689 -13.430 1.00 64.12 111 TYR A CA 1
ATOM 912 C C . TYR A 1 111 ? 16.129 -0.889 -12.182 1.00 64.12 111 TYR A C 1
ATOM 914 O O . TYR A 1 111 ? 15.357 -0.050 -11.727 1.00 64.12 111 TYR A O 1
ATOM 922 N N . SER A 1 112 ? 17.335 -1.095 -11.647 1.00 68.44 112 SER A N 1
ATOM 923 C CA . SER A 1 112 ? 17.858 -0.345 -10.500 1.00 68.44 112 SER A CA 1
ATOM 924 C C . SER A 1 112 ? 17.822 1.178 -10.674 1.00 68.44 112 SER A C 1
ATOM 926 O O . SER A 1 112 ? 17.697 1.891 -9.684 1.00 68.44 112 SER A O 1
ATOM 928 N N . LYS A 1 113 ? 17.879 1.670 -11.919 1.00 68.56 113 LYS A N 1
ATOM 929 C CA . LYS A 1 113 ? 17.811 3.099 -12.270 1.00 68.56 113 LYS A CA 1
ATOM 930 C C . LYS A 1 113 ? 16.429 3.739 -12.071 1.00 68.56 113 LYS A C 1
ATOM 932 O O . LYS A 1 113 ? 16.344 4.960 -12.086 1.00 68.56 113 LYS A O 1
ATOM 937 N N . PHE A 1 114 ? 15.373 2.941 -11.914 1.00 63.09 114 PHE A N 1
ATOM 938 C CA . PHE A 1 114 ? 13.984 3.411 -11.817 1.00 63.09 114 PHE A CA 1
ATOM 939 C C . PHE A 1 114 ? 13.430 3.402 -10.375 1.00 63.09 114 PHE A C 1
ATOM 941 O O . PHE A 1 114 ? 12.248 3.684 -10.174 1.00 63.09 114 PHE A O 1
ATOM 948 N N . ILE A 1 115 ? 14.256 3.047 -9.379 1.00 65.81 115 ILE A N 1
ATOM 949 C CA . ILE A 1 115 ? 13.883 2.851 -7.961 1.00 65.81 115 ILE A CA 1
ATOM 950 C C . ILE A 1 115 ? 14.140 4.107 -7.133 1.00 65.81 115 ILE A C 1
ATOM 952 O O . ILE A 1 115 ? 13.239 4.465 -6.322 1.00 65.81 115 ILE A O 1
#

Foldseek 3Di:
DDPVVVVVVVVVVVVVLVVLVVLLQVLVQVLVVCVVCVVVQLVVCVVVVAQKDKDWTWDWFADPVGIDTDIDIDMDGFDPPDRRNVRSVVSNVVSVVSNVVSLVVCCVDPNVVRD

Radius of gyration: 17.3 Å; chains: 1; bounding box: 37×37×44 Å

pLDDT: mean 79.14, std 15.59, range [36.66, 95.62]